Protein AF-A0A8X7PVN1-F1 (afdb_monomer_lite)

pLDDT: mean 70.15, std 20.42, range [32.84, 95.69]

Structure (mmCIF, N/CA/C/O backbone):
data_AF-A0A8X7PVN1-F1
#
_entry.id   AF-A0A8X7PVN1-F1
#
loop_
_atom_site.group_PDB
_atom_site.id
_atom_site.type_symbol
_atom_site.label_atom_id
_atom_site.label_alt_id
_atom_site.label_comp_id
_atom_site.label_asym_id
_atom_site.label_entity_id
_atom_site.label_seq_id
_atom_site.pdbx_PDB_ins_code
_atom_site.Cartn_x
_atom_site.Cartn_y
_atom_site.Cartn_z
_atom_site.occupancy
_atom_site.B_iso_or_equiv
_atom_site.auth_seq_id
_atom_site.auth_comp_id
_atom_site.auth_asym_id
_atom_site.auth_atom_id
_atom_site.pdbx_PDB_model_num
ATOM 1 N N . MET A 1 1 ? 7.590 -39.070 -53.401 1.00 43.97 1 MET A N 1
ATOM 2 C CA . MET A 1 1 ? 8.562 -39.252 -52.304 1.00 43.97 1 MET A CA 1
ATOM 3 C C . MET A 1 1 ? 8.081 -38.383 -51.159 1.00 43.97 1 MET A C 1
ATOM 5 O O . MET A 1 1 ? 8.094 -37.168 -51.293 1.00 43.97 1 MET A O 1
ATOM 9 N N . ALA A 1 2 ? 7.469 -39.012 -50.159 1.00 42.69 2 ALA A N 1
ATOM 10 C CA . ALA A 1 2 ? 6.727 -38.360 -49.086 1.00 42.69 2 ALA A CA 1
ATOM 11 C C . ALA A 1 2 ? 7.666 -37.833 -47.994 1.00 42.69 2 ALA A C 1
ATOM 13 O O . ALA A 1 2 ? 8.593 -38.539 -47.605 1.00 42.69 2 ALA A O 1
ATOM 14 N N . THR A 1 3 ? 7.373 -36.647 -47.465 1.00 47.59 3 THR A N 1
ATOM 15 C CA . THR A 1 3 ? 7.846 -36.213 -46.147 1.00 47.59 3 THR A CA 1
ATOM 16 C C . THR A 1 3 ? 6.710 -35.492 -45.425 1.00 47.59 3 THR A C 1
ATOM 18 O O . THR A 1 3 ? 6.386 -34.339 -45.703 1.00 47.59 3 THR A O 1
ATOM 21 N N . GLU A 1 4 ? 6.070 -36.216 -44.510 1.00 40.91 4 GLU A N 1
ATOM 22 C CA . GLU A 1 4 ? 5.239 -35.646 -43.456 1.00 40.91 4 GLU A CA 1
ATOM 23 C C . GLU A 1 4 ? 6.135 -34.969 -42.414 1.00 40.91 4 GLU A C 1
ATOM 25 O O . GLU A 1 4 ? 7.167 -35.515 -42.023 1.00 40.91 4 GLU A O 1
ATOM 30 N N . VAL A 1 5 ? 5.714 -33.809 -41.910 1.00 40.62 5 VAL A N 1
ATOM 31 C CA . VAL A 1 5 ? 6.155 -33.318 -40.601 1.00 40.62 5 VAL A CA 1
ATOM 32 C C . VAL A 1 5 ? 4.905 -32.993 -39.800 1.00 40.62 5 VAL A C 1
ATOM 34 O O . VAL A 1 5 ? 4.334 -31.907 -39.878 1.00 40.62 5 VAL A O 1
ATOM 37 N N . THR A 1 6 ? 4.457 -33.983 -39.042 1.00 43.41 6 THR A N 1
ATOM 38 C CA . THR A 1 6 ? 3.489 -33.825 -37.963 1.00 43.41 6 THR A CA 1
ATOM 39 C C . THR A 1 6 ? 4.179 -33.189 -36.761 1.00 43.41 6 THR A C 1
ATOM 41 O O . THR A 1 6 ? 5.064 -33.805 -36.169 1.00 43.41 6 THR A O 1
ATOM 44 N N . LEU A 1 7 ? 3.732 -32.006 -36.335 1.00 37.41 7 LEU A N 1
ATOM 45 C CA . LEU A 1 7 ? 3.902 -31.585 -34.945 1.00 37.41 7 LEU A CA 1
ATOM 46 C C . LEU A 1 7 ? 2.522 -31.348 -34.333 1.00 37.41 7 LEU A C 1
ATOM 48 O O . LEU A 1 7 ? 1.902 -30.298 -34.480 1.00 37.41 7 LEU A O 1
ATOM 52 N N . SER A 1 8 ? 2.034 -32.403 -33.687 1.00 41.66 8 SER A N 1
ATOM 53 C CA . SER A 1 8 ? 0.805 -32.424 -32.912 1.00 41.66 8 SER A CA 1
ATOM 54 C C . SER A 1 8 ? 1.107 -31.977 -31.486 1.00 41.66 8 SER A C 1
ATOM 56 O O . SER A 1 8 ? 1.695 -32.735 -30.720 1.00 41.66 8 SER A O 1
ATOM 58 N N . ILE A 1 9 ? 0.687 -30.763 -31.126 1.00 38.31 9 ILE A N 1
ATOM 59 C CA . ILE A 1 9 ? 0.461 -30.359 -29.732 1.00 38.31 9 ILE A CA 1
ATOM 60 C C . ILE A 1 9 ? -0.836 -29.535 -29.700 1.00 38.31 9 ILE A C 1
ATOM 62 O O . ILE A 1 9 ? -0.844 -28.338 -29.973 1.00 38.31 9 ILE A O 1
ATOM 66 N N . GLY A 1 10 ? -1.952 -30.203 -29.400 1.00 39.16 10 GLY A N 1
ATOM 67 C CA . GLY A 1 10 ? -3.127 -29.588 -28.762 1.00 39.16 10 GLY A CA 1
ATOM 68 C C . GLY A 1 10 ? -3.139 -29.906 -27.252 1.00 39.16 10 GLY A C 1
ATOM 69 O O . GLY A 1 10 ? -2.210 -30.587 -26.812 1.00 39.16 10 GLY A O 1
ATOM 70 N N . PRO A 1 11 ? -4.174 -29.523 -26.459 1.00 46.44 11 PRO A N 1
ATOM 71 C CA . PRO A 1 11 ? -5.496 -29.056 -26.908 1.00 46.44 11 PRO A CA 1
ATOM 72 C C . PRO A 1 11 ? -6.184 -27.930 -26.071 1.00 46.44 11 PRO A C 1
ATOM 74 O O . PRO A 1 11 ? -5.780 -27.619 -24.957 1.00 46.44 11 PRO A O 1
ATOM 77 N N . LEU A 1 12 ? -7.341 -27.467 -26.590 1.00 34.25 12 LEU A N 1
ATOM 78 C CA . LEU A 1 12 ? -8.476 -26.793 -25.904 1.00 34.25 12 LEU A CA 1
ATOM 79 C C . LEU A 1 12 ? -8.253 -25.330 -25.429 1.00 34.25 12 LEU A C 1
ATOM 81 O O . LEU A 1 12 ? -7.243 -25.008 -24.835 1.00 34.25 12 LEU A O 1
ATOM 85 N N . ARG A 1 13 ? -9.176 -24.363 -25.534 1.00 32.84 13 ARG A N 1
ATOM 86 C CA . ARG A 1 13 ? -10.564 -24.260 -26.021 1.00 32.84 13 ARG A CA 1
ATOM 87 C C . ARG A 1 13 ? -10.932 -22.769 -25.874 1.00 32.84 13 ARG A C 1
ATOM 89 O O . ARG A 1 13 ? -10.781 -22.255 -24.775 1.00 32.84 13 ARG A O 1
ATOM 96 N N . SER A 1 14 ? -11.411 -22.085 -26.915 1.00 37.38 14 SER A N 1
ATOM 97 C CA . SER A 1 14 ? -12.434 -21.013 -26.839 1.00 37.38 14 SER A CA 1
ATOM 98 C C . SER A 1 14 ? -12.474 -20.211 -28.143 1.00 37.38 14 SER A C 1
ATOM 100 O O . SER A 1 14 ? -11.707 -19.283 -28.369 1.00 37.38 14 SER A O 1
ATOM 102 N N . LEU A 1 15 ? -13.408 -20.646 -28.981 1.00 42.31 15 LEU A N 1
ATOM 103 C CA . LEU A 1 15 ? -14.157 -19.945 -30.019 1.00 42.31 15 LEU A CA 1
ATOM 104 C C . LEU A 1 15 ? -13.935 -18.429 -30.143 1.00 42.31 15 LEU A C 1
ATOM 106 O O . LEU A 1 15 ? -14.345 -17.664 -29.278 1.00 42.31 15 LEU A O 1
ATOM 110 N N . GLN A 1 16 ? -13.480 -18.019 -31.324 1.00 37.44 16 GLN A N 1
ATOM 111 C CA . GLN A 1 16 ? -14.077 -16.910 -32.067 1.00 37.44 16 GLN A CA 1
ATOM 112 C C . GLN A 1 16 ? -13.807 -17.158 -33.553 1.00 37.44 16 GLN A C 1
ATOM 114 O O . GLN A 1 16 ? -12.707 -16.961 -34.061 1.00 37.44 16 GLN A O 1
ATOM 119 N N . THR A 1 17 ? -14.816 -17.673 -34.252 1.00 36.38 17 THR A N 1
ATOM 120 C CA . THR A 1 17 ? -14.809 -17.791 -35.708 1.00 36.38 17 THR A CA 1
ATOM 121 C C . THR A 1 17 ? -15.007 -16.398 -36.293 1.00 36.38 17 THR A C 1
ATOM 123 O O . THR A 1 17 ? -16.128 -15.892 -36.335 1.00 36.38 17 THR A O 1
ATOM 126 N N . TRP A 1 18 ? -13.935 -15.764 -36.751 1.00 35.25 18 TRP A N 1
ATOM 127 C CA . TRP A 1 18 ? -14.052 -14.562 -37.566 1.00 35.25 18 TRP A CA 1
ATOM 128 C C . TRP A 1 18 ? -14.371 -15.006 -38.995 1.00 35.25 18 TRP A C 1
ATOM 130 O O . TRP A 1 18 ? -13.489 -15.421 -39.744 1.00 35.25 18 TRP A O 1
ATOM 140 N N . LYS A 1 19 ? -15.655 -14.973 -39.377 1.00 37.06 19 LYS A N 1
ATOM 141 C CA . LYS A 1 19 ? -16.068 -15.126 -40.780 1.00 37.06 19 LYS A CA 1
ATOM 142 C C . LYS A 1 19 ? -15.677 -13.857 -41.542 1.00 37.06 19 LYS A C 1
ATOM 144 O O . LYS A 1 19 ? -16.497 -12.970 -41.749 1.00 37.06 19 LYS A O 1
ATOM 149 N N . PHE A 1 20 ? -14.423 -13.777 -41.974 1.00 37.78 20 PHE A N 1
ATOM 150 C CA . PHE A 1 20 ? -14.032 -12.837 -43.018 1.00 37.78 20 PHE A CA 1
ATOM 151 C C . PHE A 1 20 ? -14.526 -13.380 -44.357 1.00 37.78 20 PHE A C 1
ATOM 153 O O . PHE A 1 20 ? -14.066 -14.410 -44.848 1.00 37.78 20 PHE A O 1
ATOM 160 N N . LYS A 1 21 ? -15.516 -12.702 -44.936 1.00 40.06 21 LYS A N 1
ATOM 161 C CA . LYS A 1 21 ? -15.981 -12.977 -46.292 1.00 40.06 21 LYS A CA 1
ATOM 162 C C . LYS A 1 21 ? -14.945 -12.392 -47.249 1.00 40.06 21 LYS A C 1
ATOM 164 O O . LYS A 1 21 ? -15.005 -11.210 -47.562 1.00 40.06 21 LYS A O 1
ATOM 169 N N . LEU A 1 22 ? -13.962 -13.199 -47.655 1.00 38.75 22 LEU A N 1
ATOM 170 C CA . LEU A 1 22 ? -13.046 -12.813 -48.726 1.00 38.75 22 LEU A CA 1
ATOM 171 C C . LEU A 1 22 ? -13.856 -12.704 -50.018 1.00 38.75 22 LEU A C 1
ATOM 173 O O . LEU A 1 22 ? -14.321 -13.702 -50.571 1.00 38.75 22 LEU A O 1
ATOM 177 N N . THR A 1 23 ? -14.051 -11.475 -50.477 1.00 57.16 23 THR A N 1
ATOM 178 C CA . THR A 1 23 ? -14.435 -11.203 -51.853 1.00 57.16 23 THR A CA 1
ATOM 179 C C . THR A 1 23 ? -13.300 -11.665 -52.765 1.00 57.16 23 THR A C 1
ATOM 181 O O . THR A 1 23 ? -12.119 -11.425 -52.520 1.00 57.16 23 THR A O 1
ATOM 184 N N . LYS A 1 24 ? -13.687 -12.421 -53.788 1.00 44.47 24 LYS A N 1
ATOM 185 C CA . LYS A 1 24 ? -12.828 -13.048 -54.791 1.00 44.47 24 LYS A CA 1
ATOM 186 C C . LYS A 1 24 ? -12.030 -11.957 -55.532 1.00 44.47 24 LYS A C 1
ATOM 188 O O . LYS A 1 24 ? -12.675 -11.090 -56.119 1.00 44.47 24 LYS A O 1
ATOM 193 N N . PRO A 1 25 ? -10.683 -11.963 -55.542 1.00 45.88 25 PRO A N 1
ATOM 194 C CA . PRO A 1 25 ? -9.939 -11.044 -56.391 1.00 45.88 25 PRO A CA 1
ATOM 195 C C . PRO A 1 25 ? -9.965 -11.591 -57.819 1.00 45.88 25 PRO A C 1
ATOM 197 O O . PRO A 1 25 ? -9.198 -12.480 -58.190 1.00 45.88 25 PRO A O 1
ATOM 200 N N . GLU A 1 26 ? -10.912 -11.103 -58.611 1.00 47.25 26 GLU A N 1
ATOM 201 C CA . GLU A 1 26 ? -10.905 -11.299 -60.052 1.00 47.25 26 GLU A CA 1
ATOM 202 C C . GLU A 1 26 ? -9.922 -10.308 -60.687 1.00 47.25 26 GLU A C 1
ATOM 204 O O . GLU A 1 26 ? -9.995 -9.107 -60.454 1.00 47.25 26 GLU A O 1
ATOM 209 N N . ASN A 1 27 ? -9.023 -10.842 -61.516 1.00 48.41 27 ASN A N 1
ATOM 210 C CA . ASN A 1 27 ? -8.208 -10.119 -62.496 1.00 48.41 27 ASN A CA 1
ATOM 211 C C . ASN A 1 27 ? -7.149 -9.130 -61.966 1.00 48.41 27 ASN A C 1
ATOM 213 O O . ASN A 1 27 ? -7.295 -7.917 -62.048 1.00 48.41 27 ASN A O 1
ATOM 217 N N . LEU A 1 28 ? -5.982 -9.658 -61.593 1.00 46.34 28 LEU A N 1
ATOM 218 C CA . LEU A 1 28 ? -4.717 -8.932 -61.748 1.00 46.34 28 LEU A CA 1
ATOM 219 C C . LEU A 1 28 ? -3.771 -9.806 -62.568 1.00 46.34 28 LEU A C 1
ATOM 221 O O . LEU A 1 28 ? -3.072 -10.676 -62.052 1.00 46.34 28 LEU A O 1
ATOM 225 N N . LYS A 1 29 ? -3.825 -9.629 -63.889 1.00 55.84 29 LYS A N 1
ATOM 226 C CA . LYS A 1 29 ? -2.843 -10.203 -64.806 1.00 55.84 29 LYS A CA 1
ATOM 227 C C . LYS A 1 29 ? -1.529 -9.413 -64.658 1.00 55.84 29 LYS A C 1
ATOM 229 O O . LYS A 1 29 ? -1.561 -8.199 -64.514 1.00 55.84 29 LYS A O 1
ATOM 234 N N . HIS A 1 30 ? -0.412 -10.141 -64.726 1.00 50.09 30 HIS A N 1
ATOM 235 C CA . HIS A 1 30 ? 0.963 -9.685 -64.995 1.00 50.09 30 HIS A CA 1
ATOM 236 C C . HIS A 1 30 ? 1.580 -8.600 -64.086 1.00 50.09 30 HIS A C 1
ATOM 238 O O . HIS A 1 30 ? 1.615 -7.426 -64.432 1.00 50.09 30 HIS A O 1
ATOM 244 N N . LEU A 1 31 ? 2.265 -9.027 -63.020 1.00 46.75 31 LEU A N 1
ATOM 245 C CA . LEU A 1 31 ? 3.483 -8.352 -62.550 1.00 46.75 31 LEU A CA 1
ATOM 246 C C . LEU A 1 31 ? 4.559 -9.420 -62.276 1.00 46.75 31 LEU A C 1
ATOM 248 O O . LEU A 1 31 ? 4.250 -10.414 -61.613 1.00 46.75 31 LEU A O 1
ATOM 252 N N . PRO A 1 32 ? 5.792 -9.283 -62.801 1.00 43.50 32 PRO A N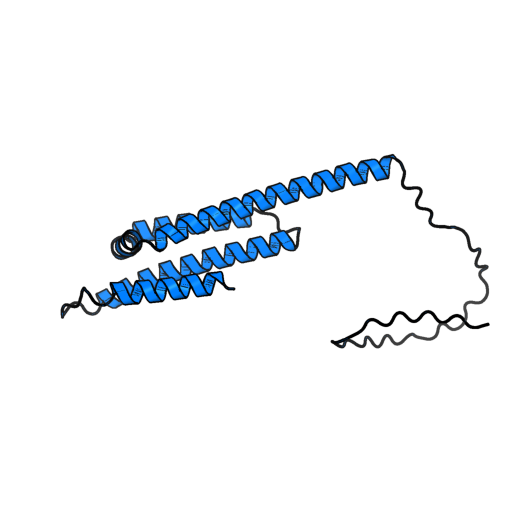 1
ATOM 253 C CA . PRO A 1 32 ? 6.852 -10.253 -62.562 1.00 43.50 32 PRO A CA 1
ATOM 254 C C . PRO A 1 32 ? 7.270 -10.199 -61.090 1.00 43.50 32 PRO A C 1
ATOM 256 O O . PRO A 1 32 ? 7.777 -9.191 -60.601 1.00 43.50 32 PRO A O 1
ATOM 259 N N . VAL A 1 33 ? 7.047 -11.304 -60.380 1.00 45.28 33 VAL A N 1
ATOM 260 C CA . VAL A 1 33 ? 7.597 -11.535 -59.045 1.00 45.28 33 VAL A CA 1
ATOM 261 C C . VAL A 1 33 ? 9.093 -11.777 -59.209 1.00 45.28 33 VAL A C 1
ATOM 263 O O . VAL A 1 33 ? 9.540 -12.906 -59.407 1.00 45.28 33 VAL A O 1
ATOM 266 N N . THR A 1 34 ? 9.881 -10.709 -59.141 1.00 44.31 34 THR A N 1
ATOM 267 C CA . THR A 1 34 ? 11.308 -10.831 -58.856 1.00 44.31 34 THR A CA 1
ATOM 268 C C . THR A 1 34 ? 11.430 -11.149 -57.372 1.00 44.31 34 THR A C 1
ATOM 270 O O . THR A 1 34 ? 11.324 -10.274 -56.516 1.00 44.31 34 THR A O 1
ATOM 273 N N . ALA A 1 35 ? 11.616 -12.428 -57.058 1.00 52.91 35 ALA A N 1
ATOM 274 C CA . ALA A 1 35 ? 12.093 -12.850 -55.754 1.00 52.91 35 ALA A CA 1
ATOM 275 C C . ALA A 1 35 ? 13.486 -12.236 -55.511 1.00 52.91 35 ALA A C 1
ATOM 277 O O . ALA A 1 35 ? 14.468 -12.641 -56.124 1.00 52.91 35 ALA A O 1
ATOM 278 N N . SER A 1 36 ? 13.562 -11.223 -54.650 1.00 42.81 36 SER A N 1
ATOM 279 C CA . SER A 1 36 ? 14.790 -10.653 -54.078 1.00 42.81 36 SER A CA 1
ATOM 280 C C . SER A 1 36 ? 14.339 -9.823 -52.871 1.00 42.81 36 SER A C 1
ATOM 282 O O . SER A 1 36 ? 13.473 -8.974 -53.021 1.00 42.81 36 SER A O 1
ATOM 284 N N . SER A 1 37 ? 14.759 -10.037 -51.634 1.00 43.03 37 SER A N 1
ATOM 285 C CA . SER A 1 37 ? 15.994 -10.594 -51.111 1.00 43.03 37 SER A CA 1
ATOM 286 C C . SER A 1 37 ? 15.719 -11.236 -49.744 1.00 43.03 37 SER A C 1
ATOM 288 O O . SER A 1 37 ? 14.744 -10.922 -49.061 1.00 43.03 37 SER A O 1
ATOM 290 N N . HIS A 1 38 ? 16.604 -12.140 -49.329 1.00 43.00 38 HIS A N 1
ATOM 291 C CA . HIS A 1 38 ? 16.780 -12.502 -47.927 1.00 43.00 38 HIS A CA 1
ATOM 292 C C . HIS A 1 38 ? 16.748 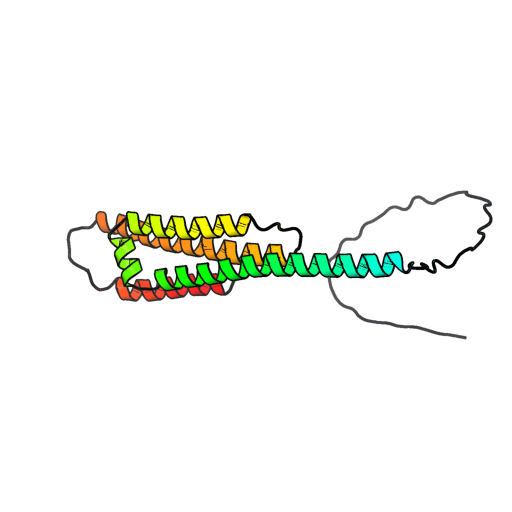-11.238 -47.049 1.00 43.00 38 HIS A C 1
ATOM 294 O O . HIS A 1 38 ? 17.650 -10.405 -47.152 1.00 43.00 38 HIS A O 1
ATOM 300 N N . PHE A 1 39 ? 15.784 -11.135 -46.130 1.00 44.22 39 PHE A N 1
ATOM 301 C CA . PHE A 1 39 ? 15.906 -10.278 -44.948 1.00 44.22 39 PHE A CA 1
ATOM 302 C C . PHE A 1 39 ? 16.980 -10.873 -44.020 1.00 44.22 39 PHE A C 1
ATOM 304 O O . PHE A 1 39 ? 16.702 -11.317 -42.911 1.00 44.22 39 PHE A O 1
ATOM 311 N N . HIS A 1 40 ? 18.234 -10.904 -44.471 1.00 49.00 40 HIS A N 1
ATOM 312 C CA . HIS A 1 40 ? 19.353 -10.896 -43.547 1.00 49.00 40 HIS A CA 1
ATOM 313 C C . HIS A 1 40 ? 19.360 -9.492 -42.960 1.00 49.00 40 HIS A C 1
ATOM 315 O O . HIS A 1 40 ? 19.899 -8.562 -43.557 1.00 49.00 40 HIS A O 1
ATOM 321 N N . SER A 1 41 ? 18.693 -9.314 -41.818 1.00 62.34 41 SER A N 1
ATOM 322 C CA . SER A 1 41 ? 18.906 -8.139 -40.988 1.00 62.34 41 SER A CA 1
ATOM 323 C C . SER A 1 41 ? 20.392 -8.126 -40.643 1.00 62.34 41 SER A C 1
ATOM 325 O O . SER A 1 41 ? 20.830 -8.843 -39.742 1.00 62.34 41 SER A O 1
ATOM 327 N N . ASN A 1 42 ? 21.183 -7.373 -41.404 1.00 63.53 42 ASN A N 1
ATOM 328 C CA . ASN A 1 42 ? 22.535 -7.006 -41.032 1.00 63.53 42 ASN A CA 1
ATOM 329 C C . ASN A 1 42 ? 22.377 -6.061 -39.838 1.00 63.53 42 ASN A C 1
ATOM 331 O O . ASN A 1 42 ? 22.338 -4.845 -40.001 1.00 63.53 42 ASN A O 1
ATOM 335 N N . ILE A 1 43 ? 22.105 -6.643 -38.663 1.00 65.44 43 ILE A N 1
ATOM 336 C CA . ILE A 1 43 ? 21.993 -5.928 -37.397 1.00 65.44 43 ILE A CA 1
ATOM 337 C C . ILE A 1 43 ? 23.355 -5.284 -37.227 1.00 65.44 43 ILE A C 1
ATOM 339 O O . ILE A 1 43 ? 24.352 -5.973 -36.995 1.00 65.44 43 ILE A O 1
ATOM 343 N N . SER A 1 44 ? 23.409 -3.970 -37.420 1.00 82.44 44 SER A N 1
ATOM 344 C CA . SER A 1 44 ? 24.674 -3.266 -37.368 1.00 82.44 44 SER A CA 1
ATOM 345 C C . SER A 1 44 ? 25.270 -3.421 -35.965 1.00 82.44 44 SER A C 1
ATOM 347 O O . SER A 1 44 ? 24.566 -3.641 -34.971 1.00 82.44 44 SER A O 1
ATOM 349 N N . SER A 1 45 ? 26.592 -3.293 -35.850 1.00 85.56 45 SER A N 1
ATOM 350 C CA . SER A 1 45 ? 27.250 -3.256 -34.535 1.00 85.56 45 SER A CA 1
ATOM 351 C C . SER A 1 45 ? 26.615 -2.188 -33.622 1.00 85.56 45 SER A C 1
ATOM 353 O O . SER A 1 45 ? 26.448 -2.407 -32.420 1.00 85.56 45 SER A O 1
ATOM 355 N N . ALA A 1 46 ? 26.150 -1.078 -34.212 1.00 88.19 46 ALA A N 1
ATOM 356 C CA . ALA A 1 46 ? 25.406 -0.029 -33.524 1.00 88.19 46 ALA A CA 1
ATOM 357 C C . ALA A 1 46 ? 24.029 -0.498 -33.021 1.00 88.19 46 ALA A C 1
ATOM 359 O O . ALA A 1 46 ? 23.697 -0.223 -31.871 1.00 88.19 46 ALA A O 1
ATOM 360 N N . ASP A 1 47 ? 23.263 -1.259 -33.809 1.00 91.94 47 ASP A N 1
ATOM 361 C CA . ASP A 1 47 ? 21.968 -1.815 -33.381 1.00 91.94 47 ASP A CA 1
ATOM 362 C C . ASP A 1 47 ? 22.137 -2.814 -32.233 1.00 91.94 47 ASP A C 1
ATOM 364 O O . ASP A 1 47 ? 21.379 -2.804 -31.260 1.00 91.94 47 ASP A O 1
ATOM 368 N N . THR A 1 48 ? 23.184 -3.641 -32.298 1.00 90.38 48 THR A N 1
ATOM 369 C CA . THR A 1 48 ? 23.515 -4.596 -31.232 1.00 90.38 48 THR A CA 1
ATOM 370 C C . THR A 1 48 ? 23.916 -3.867 -29.947 1.00 90.38 48 THR A C 1
ATOM 372 O O . THR A 1 48 ? 23.452 -4.210 -28.855 1.00 90.38 48 THR A O 1
ATOM 375 N N . ALA A 1 49 ? 24.751 -2.829 -30.050 1.00 92.50 49 ALA A N 1
ATOM 376 C CA . ALA A 1 49 ? 25.130 -1.994 -28.914 1.00 92.50 49 ALA A CA 1
ATOM 377 C C . ALA A 1 49 ? 23.920 -1.247 -28.327 1.00 92.50 49 ALA A C 1
ATOM 379 O O . ALA A 1 49 ? 23.720 -1.257 -27.109 1.00 92.50 49 ALA A O 1
ATOM 380 N N . ALA A 1 50 ? 23.068 -0.671 -29.178 1.00 95.06 50 ALA A N 1
ATOM 381 C CA . ALA A 1 50 ? 21.840 0.002 -28.774 1.00 95.06 50 ALA A CA 1
ATOM 382 C C . ALA A 1 50 ? 20.895 -0.956 -28.037 1.00 95.06 50 ALA A C 1
ATOM 384 O O . ALA A 1 50 ? 20.426 -0.627 -26.947 1.00 95.06 50 ALA A O 1
ATOM 385 N N . ALA A 1 51 ? 20.686 -2.172 -28.551 1.00 93.94 51 ALA A N 1
ATOM 386 C CA . ALA A 1 51 ? 19.866 -3.189 -27.897 1.00 93.94 51 ALA A CA 1
ATOM 387 C C . ALA A 1 51 ? 20.408 -3.569 -26.505 1.00 93.94 51 ALA A C 1
ATOM 389 O O . ALA A 1 51 ? 19.634 -3.727 -25.554 1.00 93.94 51 ALA A O 1
ATOM 390 N N . ARG A 1 52 ? 21.735 -3.658 -26.335 1.00 95.38 52 ARG A N 1
ATOM 391 C CA . ARG A 1 52 ? 22.371 -3.915 -25.027 1.00 95.38 52 ARG A CA 1
ATOM 392 C C . ARG A 1 52 ? 22.161 -2.763 -24.044 1.00 95.38 52 ARG A C 1
ATOM 394 O O . ARG A 1 52 ? 21.789 -3.001 -22.896 1.00 95.38 52 ARG A O 1
ATOM 401 N N . ILE A 1 53 ? 22.340 -1.521 -24.489 1.00 95.69 53 ILE A N 1
ATOM 402 C CA . ILE A 1 53 ? 22.119 -0.332 -23.650 1.00 95.69 53 ILE A CA 1
ATOM 403 C C . ILE A 1 53 ? 20.641 -0.236 -23.246 1.00 95.69 53 ILE A C 1
ATOM 405 O O . ILE A 1 53 ? 20.318 -0.073 -22.068 1.00 95.69 53 ILE A O 1
ATOM 409 N N . GLN A 1 54 ? 19.730 -0.400 -24.204 1.00 95.00 54 GLN A N 1
ATOM 410 C CA . GLN A 1 54 ? 18.288 -0.318 -23.980 1.00 95.00 54 GLN A CA 1
ATOM 411 C C . GLN A 1 54 ? 17.778 -1.426 -23.055 1.00 95.00 54 GLN A C 1
ATOM 413 O O . GLN A 1 54 ? 16.988 -1.149 -22.152 1.00 95.00 54 GLN A O 1
ATOM 418 N N . SER A 1 55 ? 18.214 -2.674 -23.243 1.00 92.94 55 SER A N 1
ATOM 419 C CA . SER A 1 55 ? 17.827 -3.791 -22.369 1.00 92.94 55 SER A CA 1
ATOM 420 C C . SER A 1 55 ? 18.361 -3.618 -20.944 1.00 92.94 55 SER A C 1
ATOM 422 O O . SER A 1 55 ? 17.623 -3.855 -19.981 1.00 92.94 55 SER A O 1
ATOM 424 N N . GLY A 1 56 ? 19.593 -3.121 -20.794 1.00 94.88 56 GLY A N 1
ATOM 425 C CA . GLY A 1 56 ? 20.166 -2.743 -19.503 1.00 94.88 56 GLY A CA 1
ATOM 426 C C . GLY A 1 56 ? 19.350 -1.654 -18.802 1.00 94.88 56 GLY A C 1
ATOM 427 O O . GLY A 1 56 ? 18.950 -1.828 -17.649 1.00 94.88 56 GLY A O 1
ATOM 428 N N . TYR A 1 57 ? 19.016 -0.574 -19.515 1.00 93.81 57 TYR A N 1
ATOM 429 C CA . TYR A 1 57 ? 18.192 0.519 -18.989 1.00 93.81 57 TYR A CA 1
ATOM 430 C C . TYR A 1 57 ? 16.784 0.053 -18.588 1.00 93.81 57 TYR A C 1
ATOM 432 O O . TYR A 1 57 ? 16.331 0.346 -17.479 1.00 93.81 57 TYR A O 1
ATOM 440 N N . ARG A 1 58 ? 16.104 -0.726 -19.444 1.00 89.38 58 ARG A N 1
ATOM 441 C CA . ARG A 1 58 ? 14.780 -1.304 -19.142 1.00 89.38 58 ARG A CA 1
ATOM 442 C C . ARG A 1 58 ? 14.830 -2.141 -17.864 1.00 89.38 58 ARG A C 1
ATOM 444 O O . ARG A 1 58 ? 14.003 -1.951 -16.975 1.00 89.38 58 ARG A O 1
ATOM 451 N N . SER A 1 59 ? 15.839 -3.002 -17.737 1.00 89.44 59 SER A N 1
ATOM 452 C CA . SER A 1 59 ? 16.033 -3.855 -16.558 1.00 89.44 59 SER A CA 1
ATOM 453 C C . SER A 1 59 ? 16.309 -3.042 -15.293 1.00 89.44 59 SER A C 1
ATOM 455 O O . SER A 1 59 ? 15.731 -3.314 -14.241 1.00 89.44 59 SER A O 1
ATOM 457 N N . HIS A 1 60 ? 17.168 -2.024 -15.382 1.00 91.50 60 HIS A N 1
ATOM 458 C CA . HIS A 1 60 ? 17.463 -1.127 -14.267 1.00 91.50 60 HIS A CA 1
ATOM 459 C C . HIS A 1 60 ? 16.203 -0.392 -13.787 1.00 91.50 60 HIS A C 1
ATOM 461 O O . HIS A 1 60 ? 15.906 -0.400 -12.590 1.00 91.50 60 HIS A O 1
ATOM 467 N N . LYS A 1 61 ? 15.416 0.158 -14.721 1.00 89.94 61 LYS A N 1
ATOM 468 C CA . LYS A 1 61 ? 14.146 0.832 -14.429 1.00 89.94 61 LYS A CA 1
ATOM 469 C C . LYS A 1 61 ? 13.161 -0.105 -13.724 1.00 89.94 61 LYS A C 1
ATOM 471 O O . LYS A 1 61 ? 12.629 0.255 -12.679 1.00 89.94 61 LYS A O 1
ATOM 476 N N . ILE A 1 62 ? 12.972 -1.324 -14.238 1.00 88.31 62 ILE A N 1
ATOM 477 C CA . ILE A 1 62 ? 12.090 -2.335 -13.630 1.00 88.31 62 ILE A CA 1
ATOM 478 C C . ILE A 1 62 ? 12.542 -2.674 -12.203 1.00 88.31 62 ILE A C 1
ATOM 480 O O . ILE A 1 62 ? 11.726 -2.666 -11.283 1.00 88.31 62 ILE A O 1
ATOM 484 N N . ARG A 1 63 ? 13.843 -2.909 -11.983 1.00 90.62 63 ARG A N 1
ATOM 485 C CA . ARG A 1 63 ? 14.391 -3.190 -10.643 1.00 90.62 63 ARG A CA 1
ATOM 486 C C . ARG A 1 63 ? 14.131 -2.045 -9.663 1.00 90.62 63 ARG A C 1
ATOM 488 O O . ARG A 1 63 ? 13.809 -2.313 -8.509 1.00 90.62 63 ARG A O 1
ATOM 495 N N . GLY A 1 64 ? 14.253 -0.793 -10.107 1.00 89.94 64 GLY A N 1
ATOM 496 C CA . GLY A 1 64 ? 13.916 0.381 -9.297 1.00 89.94 64 GLY A CA 1
ATOM 497 C C . GLY A 1 64 ? 12.453 0.373 -8.848 1.00 89.94 64 GLY A C 1
ATOM 498 O O . GLY A 1 64 ? 12.173 0.481 -7.658 1.00 89.94 64 GLY A O 1
ATOM 499 N N . LEU A 1 65 ? 11.527 0.140 -9.781 1.00 88.56 65 LEU A N 1
ATOM 500 C CA . LEU A 1 65 ? 10.087 0.090 -9.493 1.00 88.56 65 LEU A CA 1
ATOM 501 C C . LEU A 1 65 ? 9.736 -1.052 -8.526 1.00 88.56 65 LEU A C 1
ATOM 503 O O . LEU A 1 65 ? 8.997 -0.852 -7.563 1.00 88.56 65 LEU A O 1
ATOM 507 N N . TYR A 1 66 ? 10.321 -2.235 -8.728 1.00 89.38 66 TYR A N 1
ATOM 508 C CA . TYR A 1 66 ? 10.135 -3.372 -7.826 1.00 89.38 66 TYR A CA 1
ATOM 509 C C . TYR A 1 66 ? 10.671 -3.115 -6.418 1.00 89.38 66 TYR A C 1
ATOM 511 O O . TYR A 1 66 ? 10.044 -3.539 -5.448 1.00 89.38 66 TYR A O 1
ATOM 519 N N . LYS A 1 67 ? 11.801 -2.411 -6.278 1.00 90.88 67 LYS A N 1
ATOM 520 C CA . LYS A 1 67 ? 12.322 -2.015 -4.961 1.00 90.88 67 LYS A CA 1
ATOM 521 C C . LYS A 1 67 ? 11.334 -1.114 -4.224 1.00 90.88 67 LYS A C 1
ATOM 523 O O . LYS A 1 67 ? 11.071 -1.366 -3.051 1.00 90.88 67 LYS A O 1
ATOM 528 N N . THR A 1 68 ? 10.744 -0.133 -4.908 1.00 90.38 68 THR A N 1
ATOM 529 C CA . THR A 1 68 ? 9.717 0.740 -4.319 1.00 90.38 68 THR A CA 1
ATOM 530 C C . THR A 1 68 ? 8.495 -0.059 -3.874 1.00 90.38 68 THR A C 1
ATOM 532 O O . THR A 1 68 ? 8.083 0.054 -2.722 1.00 90.38 68 THR A O 1
ATOM 535 N N . ILE A 1 69 ? 7.959 -0.929 -4.737 1.00 90.44 69 ILE A N 1
ATOM 536 C CA . ILE A 1 69 ? 6.806 -1.779 -4.393 1.00 90.44 69 ILE A CA 1
ATOM 537 C C . ILE A 1 69 ? 7.132 -2.696 -3.208 1.00 90.44 69 ILE A C 1
ATOM 539 O O . ILE A 1 69 ? 6.326 -2.824 -2.290 1.00 90.44 69 ILE A O 1
ATOM 543 N N . SER A 1 70 ? 8.315 -3.314 -3.200 1.00 89.81 70 SER A N 1
ATOM 544 C CA . SER A 1 70 ? 8.757 -4.186 -2.108 1.00 89.81 70 SER A CA 1
ATOM 545 C C . SER A 1 70 ? 8.893 -3.421 -0.790 1.00 89.81 70 SER A C 1
ATOM 547 O O . SER A 1 70 ? 8.440 -3.901 0.246 1.00 89.81 70 SER A O 1
ATOM 549 N N . SER A 1 71 ? 9.440 -2.202 -0.825 1.00 92.50 71 SER A N 1
ATOM 550 C CA . SER A 1 71 ? 9.529 -1.326 0.346 1.00 92.50 71 SER A CA 1
ATOM 551 C C . SER A 1 71 ? 8.145 -0.983 0.900 1.00 92.50 71 SER A C 1
ATOM 553 O O . SER A 1 71 ? 7.921 -1.171 2.093 1.00 92.50 71 SER A O 1
ATOM 555 N N . VAL A 1 72 ? 7.207 -0.560 0.046 1.00 91.19 72 VAL A N 1
ATOM 556 C CA . VAL A 1 72 ? 5.821 -0.263 0.449 1.00 91.19 72 VAL A CA 1
ATOM 557 C C . VAL A 1 72 ? 5.147 -1.510 1.022 1.00 91.19 72 VAL A C 1
ATOM 559 O O . VAL A 1 72 ? 4.485 -1.443 2.051 1.00 91.19 72 VAL A O 1
ATOM 562 N N . HIS A 1 73 ? 5.345 -2.672 0.399 1.00 89.81 73 HIS A N 1
ATOM 563 C CA . HIS A 1 73 ? 4.793 -3.935 0.881 1.00 89.81 73 HIS A CA 1
ATOM 564 C C . HIS A 1 73 ? 5.345 -4.329 2.260 1.00 89.81 73 HIS A C 1
ATOM 566 O O . HIS A 1 73 ? 4.598 -4.782 3.125 1.00 89.81 73 HIS A O 1
ATOM 572 N N . GLN A 1 74 ? 6.644 -4.136 2.505 1.00 92.19 74 GLN A N 1
ATOM 573 C CA . GLN A 1 74 ? 7.234 -4.366 3.825 1.00 92.19 74 GLN A CA 1
ATOM 574 C C . GLN A 1 74 ? 6.674 -3.403 4.874 1.00 92.19 74 GLN A C 1
ATOM 576 O O . GLN A 1 74 ? 6.395 -3.816 5.997 1.00 92.19 74 GLN A O 1
ATOM 581 N N . GLU A 1 75 ? 6.488 -2.137 4.517 1.00 91.06 75 GLU A N 1
ATOM 582 C CA . GLU A 1 75 ? 5.917 -1.128 5.408 1.00 91.06 75 GLU A CA 1
ATOM 583 C C . GLU A 1 75 ? 4.444 -1.422 5.724 1.00 91.06 75 GLU A C 1
ATOM 585 O O . GLU A 1 75 ? 4.046 -1.391 6.887 1.00 91.06 75 GLU A O 1
ATOM 590 N N . ALA A 1 76 ? 3.673 -1.869 4.730 1.00 89.75 76 ALA A N 1
ATOM 591 C CA . ALA A 1 76 ? 2.321 -2.388 4.917 1.00 89.75 76 ALA A CA 1
ATOM 592 C C . ALA A 1 76 ? 2.295 -3.598 5.872 1.00 89.75 76 ALA A C 1
ATOM 594 O O . ALA A 1 76 ? 1.445 -3.665 6.756 1.00 89.75 76 ALA A O 1
ATOM 595 N N . ASN A 1 77 ? 3.258 -4.523 5.772 1.00 89.69 77 ASN A N 1
ATOM 596 C CA . ASN A 1 77 ? 3.366 -5.654 6.706 1.00 89.69 77 ASN A CA 1
ATOM 597 C C . ASN A 1 77 ? 3.686 -5.210 8.141 1.00 89.69 77 ASN A C 1
ATOM 599 O O . ASN A 1 77 ? 3.196 -5.813 9.102 1.00 89.69 77 ASN A O 1
ATOM 603 N N . ARG A 1 78 ? 4.494 -4.157 8.307 1.00 89.44 78 ARG A N 1
ATOM 604 C CA . ARG A 1 78 ? 4.765 -3.563 9.624 1.00 89.44 78 ARG A CA 1
ATOM 605 C C . ARG A 1 78 ? 3.500 -2.932 10.196 1.00 89.44 78 ARG A C 1
ATOM 607 O O . ARG A 1 78 ? 3.134 -3.276 11.315 1.00 89.44 78 ARG A O 1
ATOM 614 N N . ALA A 1 79 ? 2.799 -2.109 9.413 1.00 85.75 79 ALA A N 1
ATOM 615 C CA . ALA A 1 79 ? 1.530 -1.500 9.812 1.00 85.75 79 ALA A CA 1
ATOM 616 C C . ALA A 1 79 ? 0.506 -2.566 10.225 1.00 85.75 79 ALA A C 1
ATOM 618 O O . ALA A 1 79 ? -0.096 -2.479 11.291 1.00 85.75 79 ALA A O 1
ATOM 619 N N . GLN A 1 80 ? 0.389 -3.640 9.447 1.00 85.25 80 GLN A N 1
ATOM 620 C CA . GLN A 1 80 ? -0.466 -4.772 9.780 1.00 85.25 80 GLN A CA 1
ATOM 621 C C . GLN A 1 80 ? -0.078 -5.444 11.100 1.00 85.25 80 GLN A C 1
ATOM 623 O O . GLN A 1 80 ? -0.945 -5.782 11.901 1.00 85.25 80 GLN A O 1
ATOM 628 N N . SER A 1 81 ? 1.218 -5.669 11.321 1.00 85.56 81 SER A N 1
ATOM 629 C CA . SER A 1 81 ? 1.708 -6.285 12.556 1.00 85.56 81 SER A CA 1
ATOM 630 C C . SER A 1 81 ? 1.379 -5.416 13.767 1.00 85.56 81 SER A C 1
ATOM 632 O O . SER A 1 81 ? 1.049 -5.952 14.819 1.00 85.56 81 SER A O 1
ATOM 634 N N . THR A 1 82 ? 1.411 -4.091 13.609 1.00 83.62 82 THR A N 1
ATOM 635 C CA . THR A 1 82 ? 0.961 -3.131 14.622 1.00 83.62 82 THR A CA 1
ATOM 636 C C . THR A 1 82 ? -0.549 -3.228 14.846 1.00 83.62 82 THR A C 1
ATOM 638 O O . THR A 1 82 ? -0.968 -3.414 15.979 1.00 83.62 82 THR A O 1
ATOM 641 N N . ILE A 1 83 ? -1.370 -3.238 13.787 1.00 81.69 83 ILE A N 1
ATOM 642 C CA . ILE A 1 83 ? -2.841 -3.379 13.886 1.00 81.69 83 ILE A CA 1
ATOM 643 C C . ILE A 1 83 ? -3.250 -4.694 14.571 1.00 81.69 83 ILE A C 1
ATOM 645 O O . ILE A 1 83 ? -4.264 -4.754 15.258 1.00 81.69 83 ILE A O 1
ATOM 649 N N . GLN A 1 84 ? -2.471 -5.765 14.412 1.00 77.69 84 GLN A N 1
ATOM 650 C CA . GLN A 1 84 ? -2.743 -7.046 15.072 1.00 77.69 84 GLN A CA 1
ATOM 651 C C . GLN A 1 84 ? -2.455 -7.045 16.580 1.00 77.69 84 GLN A C 1
ATOM 653 O O . GLN A 1 84 ? -2.909 -7.958 17.279 1.00 77.69 84 GLN A O 1
ATOM 658 N N . ARG A 1 85 ? -1.692 -6.073 17.098 1.00 80.94 85 ARG A N 1
ATOM 659 C CA . ARG A 1 85 ? -1.409 -5.976 18.533 1.00 80.94 85 ARG A CA 1
ATOM 660 C C . ARG A 1 85 ? -2.650 -5.486 19.259 1.00 80.94 85 ARG A C 1
ATOM 662 O O . ARG A 1 85 ? -3.257 -4.488 18.883 1.00 80.94 85 ARG A O 1
ATOM 669 N N . GLN A 1 86 ? -3.005 -6.190 20.332 1.00 70.38 86 GLN A N 1
ATOM 670 C CA . GLN A 1 86 ? -4.212 -5.882 21.096 1.00 70.38 86 GLN A CA 1
ATOM 671 C C . GLN A 1 86 ? -4.168 -4.469 21.688 1.00 70.38 86 GLN A C 1
ATOM 673 O O . GLN A 1 86 ? -5.185 -3.794 21.683 1.00 70.38 86 GLN A O 1
ATOM 678 N N . GLU A 1 87 ? -2.990 -4.008 22.110 1.00 75.69 87 GLU A N 1
ATOM 679 C CA . GLU A 1 87 ? -2.771 -2.645 22.613 1.00 75.69 87 GLU A CA 1
ATOM 680 C C . GLU A 1 87 ? -3.168 -1.582 21.584 1.00 75.69 87 GLU A C 1
ATOM 682 O O . GLU A 1 87 ? -3.840 -0.615 21.919 1.00 75.69 87 GLU A O 1
ATOM 687 N N . THR A 1 88 ? -2.819 -1.785 20.312 1.00 77.19 88 THR A N 1
ATOM 688 C CA . THR A 1 88 ? -3.172 -0.860 19.230 1.00 77.19 88 THR A CA 1
ATOM 689 C C . THR A 1 88 ? -4.669 -0.894 18.937 1.00 77.19 88 THR A C 1
ATOM 691 O O . THR A 1 88 ? -5.275 0.152 18.739 1.00 77.19 88 THR A O 1
ATOM 694 N N . VAL A 1 89 ? -5.292 -2.076 18.945 1.00 78.19 89 VAL A N 1
ATOM 695 C CA . VAL A 1 89 ? -6.750 -2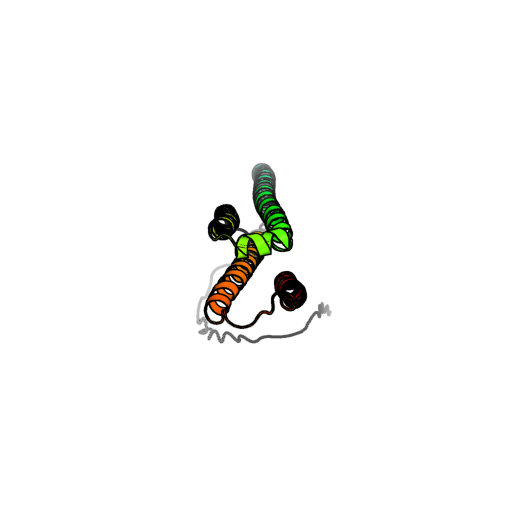.200 18.770 1.00 78.19 89 VAL A CA 1
ATOM 696 C C . VAL A 1 89 ? -7.497 -1.507 19.905 1.00 78.19 89 VAL A C 1
ATOM 698 O O . VAL A 1 89 ? -8.481 -0.817 19.653 1.00 78.19 89 VAL A O 1
ATOM 701 N N . ASP A 1 90 ? -7.030 -1.677 21.139 1.00 76.81 90 ASP A N 1
ATOM 702 C CA . ASP A 1 90 ? -7.623 -1.043 22.311 1.00 76.81 90 ASP A CA 1
ATOM 703 C C . ASP A 1 90 ? -7.418 0.487 22.261 1.00 76.81 90 ASP A C 1
ATOM 705 O O . ASP A 1 90 ? -8.360 1.219 22.547 1.00 76.81 90 ASP A O 1
ATOM 709 N N . ALA A 1 91 ? -6.263 0.972 21.780 1.00 80.06 91 ALA A N 1
ATOM 710 C CA . ALA A 1 91 ? -5.995 2.399 21.561 1.00 80.06 91 ALA A CA 1
ATOM 711 C C . ALA A 1 91 ? -6.882 3.017 20.466 1.00 80.06 91 ALA A C 1
ATOM 713 O O . ALA A 1 91 ? -7.463 4.076 20.674 1.00 80.06 91 ALA A O 1
ATOM 714 N N . ILE A 1 92 ? -7.069 2.335 19.332 1.00 82.19 92 ILE A N 1
ATOM 715 C CA . ILE A 1 92 ? -8.025 2.744 18.283 1.00 82.19 92 ILE A CA 1
ATOM 716 C C . ILE A 1 92 ? -9.456 2.747 18.851 1.00 82.19 92 ILE A C 1
ATOM 718 O O . ILE A 1 92 ? -10.284 3.604 18.536 1.00 82.19 92 ILE A O 1
ATOM 722 N N . ARG A 1 93 ? -9.753 1.814 19.762 1.00 79.31 93 ARG A N 1
ATOM 723 C CA . ARG A 1 93 ? -11.014 1.762 20.508 1.00 79.31 93 ARG A CA 1
ATOM 724 C C . ARG A 1 93 ? -11.154 2.764 21.639 1.00 79.31 93 ARG A C 1
ATOM 726 O O . ARG A 1 93 ? -12.253 2.901 22.149 1.00 79.31 93 ARG A O 1
ATOM 733 N N . SER A 1 94 ? -10.141 3.533 21.988 1.00 79.69 94 SER A N 1
ATOM 734 C CA . SER A 1 94 ? -10.283 4.600 22.982 1.00 79.69 94 SER A CA 1
ATOM 735 C C . SER A 1 94 ? -10.129 5.981 22.361 1.00 79.69 94 SER A C 1
ATOM 737 O O . SER A 1 94 ? -10.883 6.879 22.707 1.00 79.69 94 SER A O 1
ATOM 739 N N . ASP A 1 95 ? -9.226 6.134 21.394 1.00 83.06 95 ASP A N 1
ATOM 740 C CA . ASP A 1 95 ? -8.830 7.418 20.826 1.00 83.06 95 AS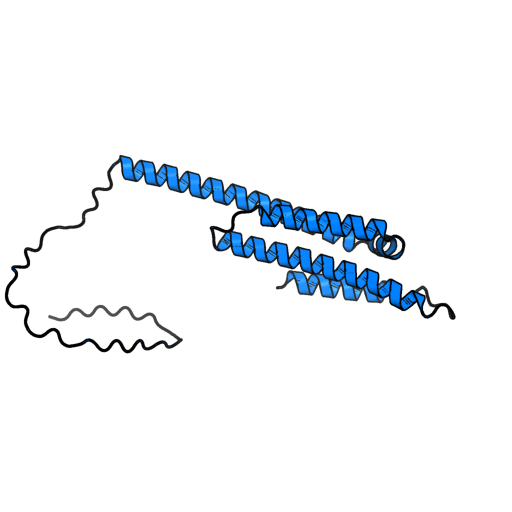P A CA 1
ATOM 741 C C . ASP A 1 95 ? -9.003 7.437 19.301 1.00 83.06 95 ASP A C 1
ATOM 743 O O . ASP A 1 95 ? -8.400 6.658 18.558 1.00 83.06 95 ASP A O 1
ATOM 747 N N . GLU A 1 96 ? -9.823 8.374 18.833 1.00 82.88 96 GLU A N 1
ATOM 748 C CA . GLU A 1 96 ? -10.050 8.629 17.411 1.00 82.88 96 GLU A CA 1
ATOM 749 C C . GLU A 1 96 ? -8.779 9.132 16.706 1.00 82.88 96 GLU A C 1
ATOM 751 O O . GLU A 1 96 ? -8.541 8.847 15.531 1.00 82.88 96 GLU A O 1
ATOM 756 N N . LYS A 1 97 ? -7.890 9.819 17.427 1.00 87.50 97 LYS A N 1
ATOM 757 C CA . LYS A 1 97 ? -6.632 10.326 16.874 1.00 87.50 97 LYS A CA 1
ATOM 758 C C . LYS A 1 97 ? -5.684 9.201 16.465 1.00 87.50 97 LYS A C 1
ATOM 760 O O . LYS A 1 97 ? -5.018 9.307 15.435 1.00 87.50 97 LYS A O 1
ATOM 765 N N . GLU A 1 98 ? -5.626 8.119 17.238 1.00 86.56 98 GLU A N 1
ATOM 766 C CA . GLU A 1 98 ? -4.813 6.946 16.899 1.00 86.56 98 GLU A CA 1
ATOM 767 C C . GLU A 1 98 ? -5.378 6.211 15.678 1.00 86.56 98 GLU A C 1
ATOM 769 O O . GLU A 1 98 ? -4.617 5.765 14.816 1.00 86.56 98 GLU A O 1
ATOM 774 N N . ARG A 1 99 ? -6.709 6.181 15.522 1.00 85.25 99 ARG A N 1
ATOM 775 C CA . ARG A 1 99 ? -7.351 5.698 14.290 1.00 85.25 99 ARG A CA 1
ATOM 776 C C . ARG A 1 99 ? -6.917 6.520 13.076 1.00 85.25 99 ARG A C 1
ATOM 778 O O . ARG A 1 99 ? -6.472 5.948 12.077 1.00 85.25 99 ARG A O 1
ATOM 785 N N . LEU A 1 100 ? -6.996 7.849 13.173 1.00 88.25 100 LEU A N 1
ATOM 786 C CA . LEU A 1 100 ? -6.615 8.761 12.090 1.00 88.25 100 LEU A CA 1
ATOM 787 C C . LEU A 1 100 ? -5.135 8.634 11.716 1.00 88.25 100 LEU A C 1
ATOM 789 O O . LEU A 1 100 ? -4.820 8.558 10.531 1.00 88.25 100 LEU A O 1
ATOM 793 N N . ARG A 1 101 ? -4.231 8.515 12.696 1.00 90.31 101 ARG A N 1
ATOM 794 C CA . ARG A 1 101 ? -2.791 8.293 12.459 1.00 90.31 101 ARG A CA 1
ATOM 795 C C . ARG A 1 101 ? -2.516 7.027 11.652 1.00 90.31 101 ARG A C 1
ATOM 797 O O . ARG A 1 101 ? -1.696 7.026 10.729 1.00 90.31 101 ARG A O 1
ATOM 804 N N . MET A 1 102 ? -3.207 5.938 11.983 1.00 88.12 102 MET A N 1
ATOM 805 C CA . MET A 1 102 ? -3.072 4.681 11.250 1.00 88.12 102 MET A CA 1
ATOM 806 C C . MET A 1 102 ? -3.649 4.794 9.838 1.00 88.12 102 MET A C 1
ATOM 808 O O . MET A 1 102 ? -3.035 4.299 8.893 1.00 88.12 102 MET A O 1
ATOM 812 N N . ASN A 1 103 ? -4.779 5.486 9.669 1.00 90.31 103 ASN A N 1
ATOM 813 C CA . ASN A 1 103 ? -5.365 5.729 8.353 1.00 90.31 103 ASN A CA 1
ATOM 814 C C . ASN A 1 103 ? -4.437 6.579 7.469 1.00 90.31 103 ASN A C 1
ATOM 816 O O . ASN A 1 103 ? -4.136 6.181 6.346 1.00 90.31 103 ASN A O 1
ATOM 820 N N . GLU A 1 104 ? -3.888 7.671 8.002 1.00 92.25 104 GLU A N 1
ATOM 821 C CA . GLU A 1 104 ? -2.914 8.519 7.307 1.00 92.25 104 GLU A CA 1
ATOM 822 C C . GLU A 1 104 ? -1.676 7.720 6.883 1.00 92.25 104 GLU A C 1
ATOM 824 O O . GLU A 1 104 ? -1.230 7.818 5.739 1.00 92.25 104 GLU A O 1
ATOM 829 N N . THR A 1 105 ? -1.172 6.846 7.760 1.00 92.06 105 THR A N 1
ATOM 830 C CA . THR A 1 105 ? -0.059 5.947 7.429 1.00 92.06 105 THR A CA 1
ATOM 831 C C . THR A 1 105 ? -0.416 5.052 6.240 1.00 92.06 105 THR A C 1
ATOM 833 O O . THR A 1 105 ? 0.340 4.986 5.270 1.00 92.06 105 THR A O 1
ATOM 836 N N . LEU A 1 106 ? -1.581 4.397 6.259 1.00 90.81 106 LEU A N 1
ATOM 837 C CA . LEU A 1 106 ? -2.032 3.531 5.163 1.00 90.81 106 LEU A CA 1
ATOM 838 C C . LEU A 1 106 ? -2.262 4.311 3.858 1.00 90.81 106 LEU A C 1
ATOM 840 O O . LEU A 1 106 ? -1.859 3.853 2.787 1.00 90.81 106 LEU A O 1
ATOM 844 N N . MET A 1 107 ? -2.830 5.511 3.939 1.00 94.00 107 MET A N 1
ATOM 845 C CA . MET A 1 107 ? -3.022 6.396 2.790 1.00 94.00 107 MET A CA 1
ATOM 846 C C . MET A 1 107 ? -1.693 6.864 2.200 1.00 94.00 107 MET A C 1
ATOM 848 O O . MET A 1 107 ? -1.523 6.851 0.981 1.00 94.00 107 MET A O 1
ATOM 852 N N . SER A 1 108 ? -0.708 7.195 3.037 1.00 93.06 108 SER A N 1
ATOM 853 C CA . SER A 1 108 ? 0.628 7.580 2.573 1.00 93.06 108 SER A CA 1
ATOM 854 C C . SER A 1 108 ? 1.302 6.453 1.777 1.00 93.06 108 SER A C 1
ATOM 856 O O . SER A 1 108 ? 1.954 6.703 0.760 1.00 93.06 108 SER A O 1
ATOM 858 N N . LEU A 1 109 ? 1.086 5.194 2.180 1.00 91.56 109 LEU A N 1
ATOM 859 C CA . LEU A 1 109 ? 1.575 4.017 1.465 1.00 91.56 109 LEU A CA 1
ATOM 860 C C . LEU A 1 109 ? 0.895 3.844 0.108 1.00 91.56 109 LEU A C 1
ATOM 862 O O . LEU A 1 109 ? 1.581 3.532 -0.866 1.00 91.56 109 LEU A O 1
ATOM 866 N N . LEU A 1 110 ? -0.418 4.075 0.025 1.00 91.44 110 LEU A N 1
ATOM 867 C CA . LEU A 1 110 ? -1.152 4.056 -1.243 1.00 91.44 110 LEU A CA 1
ATOM 868 C C . LEU A 1 110 ? -0.654 5.141 -2.197 1.00 91.44 110 LEU A C 1
ATOM 870 O O . LEU A 1 110 ? -0.354 4.840 -3.347 1.00 91.44 110 LEU A O 1
ATOM 874 N N . LEU A 1 111 ? -0.463 6.370 -1.718 1.00 90.06 111 LEU A N 1
ATOM 875 C CA . LEU A 1 111 ? 0.048 7.465 -2.549 1.00 90.06 111 LEU A CA 1
ATOM 876 C C . LEU A 1 111 ? 1.460 7.171 -3.077 1.00 90.06 111 LEU A C 1
ATOM 878 O O . LEU A 1 111 ? 1.750 7.366 -4.260 1.00 90.06 111 LEU A O 1
ATOM 882 N N . ARG A 1 112 ? 2.339 6.628 -2.224 1.00 89.50 112 ARG A N 1
ATOM 883 C CA . ARG A 1 112 ? 3.681 6.186 -2.640 1.00 89.50 112 ARG A CA 1
ATOM 884 C C . ARG A 1 112 ? 3.609 5.063 -3.671 1.00 89.50 112 ARG A C 1
ATOM 886 O O . ARG A 1 112 ? 4.416 5.034 -4.598 1.00 89.50 112 ARG A O 1
ATOM 893 N N . LEU A 1 113 ? 2.642 4.162 -3.542 1.00 90.06 113 LEU A N 1
ATOM 894 C CA . LEU A 1 113 ? 2.415 3.071 -4.481 1.00 90.06 113 LEU A CA 1
ATOM 895 C C . LEU A 1 113 ? 1.865 3.555 -5.833 1.00 90.06 113 LEU A C 1
ATOM 897 O O . LEU A 1 113 ? 2.283 3.048 -6.874 1.00 90.06 113 LEU A O 1
ATOM 901 N N . ASP A 1 114 ? 0.969 4.540 -5.830 1.00 87.19 114 ASP A N 1
ATOM 902 C CA . ASP A 1 114 ? 0.346 5.095 -7.038 1.00 87.19 114 ASP A CA 1
ATOM 903 C C . ASP A 1 114 ? 1.301 5.969 -7.848 1.00 87.19 114 ASP A C 1
ATOM 905 O O . ASP A 1 114 ? 1.182 6.047 -9.072 1.00 87.19 114 ASP A O 1
ATOM 909 N N . SER A 1 115 ? 2.327 6.529 -7.202 1.00 86.62 115 SER A N 1
ATOM 910 C CA . SER A 1 115 ? 3.422 7.207 -7.904 1.00 86.62 115 SER A CA 1
ATOM 911 C C . SER A 1 115 ? 4.211 6.279 -8.850 1.00 86.62 115 SER A C 1
ATOM 913 O O . SER A 1 115 ? 4.952 6.752 -9.714 1.00 86.62 115 SER A O 1
ATOM 915 N N . VAL A 1 116 ? 4.058 4.950 -8.724 1.00 84.62 116 VAL A N 1
ATOM 916 C CA . VAL A 1 116 ? 4.769 3.953 -9.534 1.00 84.62 116 VAL A CA 1
ATOM 917 C C . VAL A 1 116 ? 4.103 3.786 -10.915 1.00 84.62 116 VAL A C 1
ATOM 919 O O . VAL A 1 116 ? 2.979 3.268 -11.014 1.00 84.62 116 VAL A O 1
ATOM 922 N N . PRO A 1 117 ? 4.797 4.129 -12.021 1.00 76.75 117 PRO A N 1
ATOM 923 C CA . PRO A 1 117 ? 4.262 3.973 -13.370 1.00 76.75 117 PRO A CA 1
ATOM 924 C C . PRO A 1 117 ? 3.982 2.500 -13.704 1.00 76.75 117 PRO A C 1
ATOM 926 O O . PRO A 1 117 ? 4.836 1.627 -13.558 1.00 76.75 117 PRO A O 1
ATOM 929 N N . GLY A 1 118 ? 2.773 2.226 -14.200 1.00 75.44 118 GLY A N 1
ATOM 930 C CA . GLY A 1 118 ? 2.271 0.874 -14.481 1.00 75.44 118 GLY A CA 1
ATOM 931 C C . GLY A 1 118 ? 2.520 0.375 -15.905 1.00 75.44 118 GLY A C 1
ATOM 932 O O . GLY A 1 118 ? 1.660 -0.316 -16.443 1.00 75.44 118 GLY A O 1
ATOM 933 N N . SER A 1 119 ? 3.635 0.757 -16.538 1.00 73.94 119 SER A N 1
ATOM 934 C CA . SER A 1 119 ? 3.902 0.428 -17.950 1.00 73.94 119 SER A CA 1
ATOM 935 C C . SER A 1 119 ? 4.096 -1.068 -18.204 1.00 73.94 119 SER A C 1
ATOM 937 O O . SER A 1 119 ? 3.860 -1.534 -19.312 1.00 73.94 119 SER A O 1
ATOM 939 N N . ASP A 1 120 ? 4.546 -1.810 -17.191 1.00 82.44 120 ASP A N 1
ATOM 940 C CA . ASP A 1 120 ? 4.788 -3.246 -17.283 1.00 82.44 120 ASP A CA 1
ATOM 941 C C . ASP A 1 120 ? 3.648 -4.040 -16.612 1.00 82.44 120 ASP A C 1
ATOM 943 O O . ASP A 1 120 ? 3.237 -3.695 -15.494 1.00 82.44 120 ASP A O 1
ATOM 947 N N . PRO A 1 121 ? 3.121 -5.102 -17.252 1.00 83.75 121 PRO A N 1
ATOM 948 C CA . PRO A 1 121 ? 2.015 -5.884 -16.705 1.00 83.75 121 PRO A CA 1
ATOM 949 C C . PRO A 1 121 ? 2.341 -6.533 -15.351 1.00 83.75 121 PRO A C 1
ATOM 951 O O . PRO A 1 121 ? 1.447 -6.638 -14.510 1.00 83.75 121 PRO A O 1
ATOM 954 N N . THR A 1 122 ? 3.596 -6.917 -15.103 1.00 84.19 122 THR A N 1
ATOM 955 C CA . THR A 1 122 ? 4.018 -7.555 -13.845 1.00 84.19 122 THR A CA 1
ATOM 956 C C . THR A 1 122 ? 4.036 -6.557 -12.685 1.00 84.19 122 THR A C 1
ATOM 958 O O . THR A 1 122 ? 3.529 -6.842 -11.598 1.00 84.19 122 THR A O 1
ATOM 961 N N . ILE A 1 123 ? 4.515 -5.338 -12.946 1.00 85.75 123 ILE A N 1
ATOM 962 C CA . ILE A 1 123 ? 4.502 -4.213 -12.001 1.00 85.75 123 ILE A CA 1
ATOM 963 C C . ILE A 1 123 ? 3.063 -3.817 -11.685 1.00 85.75 123 ILE A C 1
ATOM 965 O O . ILE A 1 123 ? 2.719 -3.568 -10.530 1.00 85.75 123 ILE A O 1
ATOM 969 N N . ARG A 1 124 ? 2.200 -3.805 -12.705 1.00 88.81 124 ARG A N 1
ATOM 970 C CA . ARG A 1 124 ? 0.780 -3.499 -12.545 1.00 88.81 124 ARG A CA 1
ATOM 971 C C . ARG A 1 124 ? 0.073 -4.498 -11.627 1.00 88.81 124 ARG A C 1
ATOM 973 O O . ARG A 1 124 ? -0.704 -4.069 -10.776 1.00 88.81 124 ARG A O 1
ATOM 980 N N . GLU A 1 125 ? 0.344 -5.797 -11.758 1.00 87.06 125 GLU A N 1
ATOM 981 C CA . GLU A 1 125 ? -0.215 -6.806 -10.846 1.00 87.06 125 GLU A CA 1
ATOM 982 C C . GLU A 1 125 ? 0.341 -6.689 -9.426 1.00 87.06 125 GLU A C 1
ATOM 984 O O . GLU A 1 125 ? -0.424 -6.722 -8.461 1.00 87.06 125 GLU A O 1
ATOM 989 N N . ALA A 1 126 ? 1.650 -6.470 -9.278 1.00 86.19 126 ALA A N 1
ATOM 990 C CA . ALA A 1 126 ? 2.254 -6.257 -7.967 1.00 86.19 126 ALA A CA 1
ATOM 991 C C . ALA A 1 126 ? 1.637 -5.035 -7.261 1.00 86.19 126 ALA A C 1
ATOM 993 O O . ALA A 1 126 ? 1.244 -5.122 -6.097 1.00 86.19 126 ALA A O 1
ATOM 994 N N . ARG A 1 127 ? 1.448 -3.929 -7.992 1.00 89.56 127 ARG A N 1
ATOM 995 C CA . ARG A 1 127 ? 0.764 -2.728 -7.499 1.00 89.56 127 ARG A CA 1
ATOM 996 C C . ARG A 1 127 ? -0.665 -3.032 -7.053 1.00 89.56 127 ARG A C 1
ATOM 998 O O . ARG A 1 127 ? -1.051 -2.676 -5.945 1.00 89.56 127 ARG A O 1
ATOM 1005 N N . ARG A 1 128 ? -1.438 -3.744 -7.880 1.00 89.31 128 ARG A N 1
ATOM 1006 C CA . ARG A 1 128 ? -2.810 -4.159 -7.545 1.00 89.31 128 ARG A CA 1
ATOM 1007 C C . ARG A 1 128 ? -2.868 -4.998 -6.273 1.00 89.31 128 ARG A C 1
ATOM 1009 O O . ARG A 1 128 ? -3.747 -4.775 -5.448 1.00 89.31 128 ARG A O 1
ATOM 1016 N N . LYS A 1 129 ? -1.939 -5.940 -6.099 1.00 89.44 129 LYS A N 1
ATOM 1017 C CA . LYS A 1 129 ? -1.892 -6.798 -4.911 1.00 89.44 129 LYS A CA 1
ATOM 1018 C C . LYS A 1 129 ? -1.642 -5.990 -3.637 1.00 89.44 129 LYS A C 1
ATOM 1020 O O . LYS A 1 129 ? -2.363 -6.166 -2.659 1.00 89.44 129 LYS A O 1
ATOM 1025 N N . VAL A 1 130 ? -0.661 -5.085 -3.656 1.00 87.81 130 VAL A N 1
ATOM 1026 C CA . VAL A 1 130 ? -0.350 -4.238 -2.492 1.00 87.81 130 VAL A CA 1
ATOM 1027 C C . VAL A 1 130 ? -1.488 -3.256 -2.206 1.00 87.81 130 VAL A C 1
ATOM 1029 O O . VAL A 1 130 ? -1.877 -3.110 -1.053 1.00 87.81 130 VAL A O 1
ATOM 1032 N N . SER A 1 131 ? -2.087 -2.657 -3.238 1.00 90.25 131 SER A N 1
ATOM 1033 C CA . SER A 1 131 ? -3.243 -1.765 -3.087 1.00 90.25 131 SER A CA 1
ATOM 1034 C C . SER A 1 131 ? -4.425 -2.481 -2.421 1.00 90.25 131 SER A C 1
ATOM 1036 O O . SER A 1 131 ? -4.903 -2.022 -1.388 1.00 90.25 131 SER A O 1
ATOM 1038 N N . ARG A 1 132 ? -4.816 -3.671 -2.911 1.00 88.94 132 ARG A N 1
ATOM 1039 C CA . ARG A 1 132 ? -5.860 -4.498 -2.272 1.00 88.94 132 ARG A CA 1
ATOM 1040 C C . ARG A 1 132 ? -5.534 -4.825 -0.819 1.00 88.94 132 ARG A C 1
ATOM 1042 O O . ARG A 1 132 ? -6.422 -4.811 0.028 1.00 88.94 132 ARG A O 1
ATOM 1049 N N . ARG A 1 133 ? -4.264 -5.110 -0.521 1.00 88.31 133 ARG A N 1
ATOM 1050 C CA . ARG A 1 133 ? -3.824 -5.389 0.847 1.00 88.31 133 ARG A CA 1
ATOM 1051 C C . ARG A 1 133 ? -4.005 -4.179 1.758 1.00 88.31 133 ARG A C 1
ATOM 1053 O O . ARG A 1 133 ? -4.470 -4.356 2.878 1.00 88.31 133 ARG A O 1
ATOM 1060 N N . ILE A 1 134 ? -3.637 -2.986 1.294 1.00 89.50 134 ILE A N 1
ATOM 1061 C CA . ILE A 1 134 ? -3.768 -1.756 2.079 1.00 89.50 134 ILE A CA 1
ATOM 1062 C C . ILE A 1 134 ? -5.241 -1.402 2.298 1.00 89.50 134 ILE A C 1
ATOM 1064 O O . ILE A 1 134 ? -5.629 -1.179 3.441 1.00 89.50 134 ILE A O 1
ATOM 1068 N N . VAL A 1 135 ? -6.068 -1.464 1.252 1.00 88.44 135 VAL A N 1
ATOM 1069 C CA . VAL A 1 135 ? -7.519 -1.233 1.363 1.00 88.44 135 VAL A CA 1
ATOM 1070 C C . VAL A 1 135 ? -8.161 -2.221 2.338 1.00 88.44 135 VAL A C 1
ATOM 1072 O O . VAL A 1 135 ? -8.883 -1.816 3.242 1.00 88.44 135 VAL A O 1
ATOM 1075 N N . GLY A 1 136 ? -7.805 -3.506 2.267 1.00 87.19 136 GLY A N 1
ATOM 1076 C CA . GLY A 1 136 ? -8.302 -4.499 3.222 1.00 87.19 136 GLY A CA 1
ATOM 1077 C C . GLY A 1 136 ? -7.868 -4.251 4.675 1.00 87.19 136 GLY A C 1
ATOM 1078 O O . GLY A 1 136 ? -8.524 -4.733 5.593 1.00 87.19 136 GLY A O 1
ATOM 1079 N N . MET A 1 137 ? -6.773 -3.519 4.922 1.00 85.75 137 MET A N 1
ATOM 1080 C CA . MET A 1 137 ? -6.414 -3.072 6.276 1.00 85.75 137 MET A CA 1
ATOM 1081 C C . MET A 1 137 ? -7.240 -1.864 6.721 1.00 85.75 137 MET A C 1
ATOM 1083 O O . MET A 1 137 ? -7.581 -1.784 7.898 1.00 85.75 137 MET A O 1
ATOM 1087 N N . GLN A 1 138 ? -7.580 -0.958 5.800 1.00 89.31 138 GLN A N 1
ATOM 1088 C CA . GLN A 1 138 ? -8.475 0.169 6.078 1.00 89.31 138 GLN A CA 1
ATOM 1089 C C . GLN A 1 138 ? -9.869 -0.335 6.477 1.00 89.31 138 GLN A C 1
ATOM 1091 O O . GLN A 1 138 ? -10.352 0.032 7.540 1.00 89.31 138 GLN A O 1
ATOM 1096 N N . GLU A 1 139 ? -10.432 -1.301 5.742 1.00 86.81 13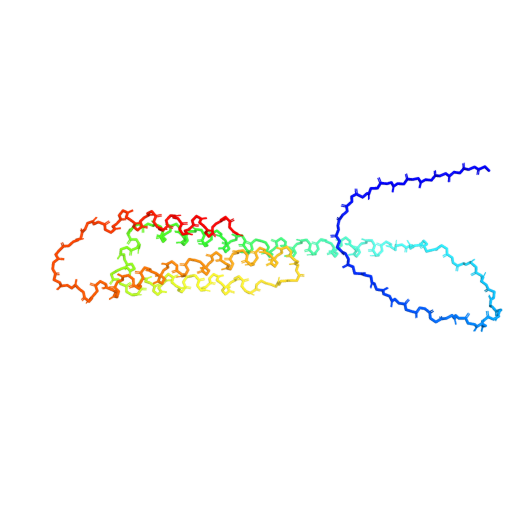9 GLU A N 1
ATOM 1097 C CA . GLU A 1 139 ? -11.715 -1.945 6.083 1.00 86.81 139 GLU A CA 1
ATOM 1098 C C . GLU A 1 139 ? -11.717 -2.557 7.497 1.00 86.81 139 GLU A C 1
ATOM 1100 O O . GLU A 1 139 ? -12.710 -2.496 8.226 1.00 86.81 139 GLU A O 1
ATOM 1105 N N . VAL A 1 140 ? -10.591 -3.153 7.907 1.00 83.81 140 VAL A N 1
ATOM 1106 C CA . VAL A 1 140 ? -10.430 -3.708 9.258 1.00 83.81 140 VAL A CA 1
ATOM 1107 C C . VAL A 1 140 ? -10.437 -2.605 10.314 1.00 83.81 140 VAL A C 1
ATOM 1109 O O . VAL A 1 140 ? -11.056 -2.792 11.359 1.00 83.81 140 VAL A O 1
ATOM 1112 N N . LEU A 1 141 ? -9.758 -1.482 10.066 1.00 84.38 141 LEU A N 1
ATOM 1113 C CA . LEU A 1 141 ? -9.762 -0.334 10.977 1.00 84.38 141 LEU A CA 1
ATOM 1114 C C . LEU A 1 141 ? -11.159 0.282 11.099 1.00 84.38 141 LEU A C 1
ATOM 1116 O O . LEU A 1 141 ? -11.595 0.563 12.214 1.00 84.38 141 LEU A O 1
ATOM 1120 N N . ASP A 1 142 ? -11.877 0.422 9.987 1.00 83.94 142 ASP A N 1
ATOM 1121 C CA . ASP A 1 142 ? -13.239 0.962 9.979 1.00 83.94 142 ASP A CA 1
ATOM 1122 C C . ASP A 1 142 ? -14.206 0.040 10.738 1.00 83.94 142 ASP A C 1
ATOM 1124 O O . ASP A 1 142 ? -14.948 0.503 11.601 1.00 83.94 142 ASP A O 1
ATOM 1128 N N . SER A 1 143 ? -14.083 -1.281 10.562 1.00 82.12 143 SER A N 1
ATOM 1129 C CA . SER A 1 143 ? -14.857 -2.273 11.332 1.00 82.12 143 SER A CA 1
ATOM 1130 C C . SER A 1 143 ? -14.577 -2.227 12.844 1.00 82.12 143 SER A C 1
ATOM 1132 O O . SER A 1 143 ? -15.420 -2.614 13.653 1.00 82.12 143 SER A O 1
ATOM 1134 N N . ILE A 1 144 ? -13.362 -1.835 13.254 1.00 78.06 144 ILE A N 1
ATOM 1135 C CA . ILE A 1 144 ? -13.018 -1.663 14.676 1.00 78.06 144 ILE A CA 1
ATOM 1136 C C . ILE A 1 144 ? -13.693 -0.409 15.236 1.00 78.06 144 ILE A C 1
ATOM 1138 O O . ILE A 1 144 ? -14.099 -0.433 16.399 1.00 78.06 144 ILE A O 1
ATOM 1142 N N . SER A 1 145 ? -13.799 0.648 14.426 1.00 73.75 145 SER A N 1
ATOM 1143 C CA . SER A 1 145 ? -14.449 1.909 14.788 1.00 73.75 145 SER A CA 1
ATOM 1144 C C . SER A 1 145 ? -15.954 1.740 14.957 1.00 73.75 145 SER A C 1
ATOM 1146 O O . SER A 1 145 ? -16.485 2.100 15.998 1.00 73.75 145 SER A O 1
ATOM 1148 N N . GLU A 1 146 ? -16.616 1.105 13.989 1.00 71.25 146 GLU A N 1
ATOM 1149 C CA . GLU A 1 146 ? -18.071 0.894 13.991 1.00 71.25 146 GLU A CA 1
ATOM 1150 C C . GLU A 1 146 ? -18.537 0.073 15.209 1.00 71.25 146 GLU A C 1
ATOM 1152 O O . GLU A 1 146 ? -19.585 0.320 15.798 1.00 71.25 146 GLU A O 1
ATOM 1157 N N . ALA A 1 147 ? -17.692 -0.849 15.685 1.00 65.69 147 ALA A N 1
ATOM 1158 C CA . ALA A 1 147 ? -17.949 -1.611 16.905 1.00 65.69 147 ALA A CA 1
ATOM 1159 C C . ALA A 1 147 ? -17.873 -0.788 18.207 1.00 65.69 147 ALA A C 1
ATOM 1161 O O . ALA A 1 147 ? -18.269 -1.299 19.253 1.00 65.69 147 ALA A O 1
ATOM 1162 N N . LYS A 1 148 ? -17.314 0.430 18.187 1.00 60.06 148 LYS A N 1
ATOM 1163 C CA . LYS A 1 148 ? -17.388 1.363 19.325 1.00 60.06 148 LYS A CA 1
ATOM 1164 C C . LYS A 1 148 ? -18.747 2.051 19.350 1.00 60.06 148 LYS A C 1
ATOM 1166 O O . LYS A 1 148 ? -19.334 2.162 20.419 1.00 60.06 148 LYS A O 1
ATOM 1171 N N . ASP A 1 149 ? -19.238 2.450 18.179 1.00 54.53 149 ASP A N 1
ATOM 1172 C CA . ASP A 1 149 ? -20.474 3.219 18.035 1.00 54.53 149 ASP A CA 1
ATOM 1173 C C . ASP A 1 149 ? -21.707 2.388 18.434 1.00 54.53 149 ASP A C 1
ATOM 1175 O O . ASP A 1 149 ? -22.591 2.891 19.124 1.00 54.53 149 ASP A O 1
ATOM 1179 N N . GLU A 1 150 ? -21.735 1.085 18.117 1.00 51.75 150 GLU A N 1
ATOM 1180 C CA . GLU A 1 150 ? -22.794 0.171 18.594 1.00 51.75 150 GLU A CA 1
ATOM 1181 C C . GLU A 1 150 ? -22.781 -0.014 20.122 1.00 51.75 150 GLU A C 1
ATOM 1183 O O . GLU A 1 150 ? -23.826 -0.191 20.749 1.00 51.75 150 GLU A O 1
ATOM 1188 N N . ASN A 1 151 ? -21.598 0.030 20.736 1.00 50.00 151 ASN A N 1
ATOM 1189 C CA . ASN A 1 151 ? -21.423 -0.193 22.170 1.00 50.00 151 ASN A CA 1
ATOM 1190 C C . ASN A 1 151 ? -21.798 1.038 23.009 1.00 50.00 151 ASN A C 1
ATOM 1192 O O . ASN A 1 151 ? -21.968 0.904 24.213 1.00 50.00 151 ASN A O 1
ATOM 1196 N N . GLN A 1 152 ? -21.940 2.207 22.379 1.00 44.25 152 GLN A N 1
ATOM 1197 C CA . GLN A 1 152 ? -22.336 3.459 23.022 1.00 44.25 152 GLN A CA 1
ATOM 1198 C C . GLN A 1 152 ? -23.866 3.594 23.181 1.00 44.25 152 GLN A C 1
ATOM 1200 O O . GLN A 1 152 ? -24.336 4.542 23.806 1.00 44.25 152 GLN A O 1
ATOM 1205 N N . TRP A 1 153 ? -24.656 2.660 22.624 1.00 44.12 153 TRP A N 1
ATOM 1206 C CA . TRP A 1 153 ? -26.128 2.673 22.694 1.00 44.12 153 TRP A CA 1
ATOM 1207 C C . TRP A 1 153 ? -26.726 1.637 23.672 1.00 44.12 153 TRP A C 1
ATOM 1209 O O . TRP A 1 153 ? -27.940 1.572 23.843 1.00 44.12 153 TRP A O 1
ATOM 1219 N N . TYR A 1 154 ? -25.894 0.865 24.373 1.00 45.50 154 TYR A N 1
ATOM 1220 C CA . TYR A 1 154 ? -26.314 0.007 25.487 1.00 45.50 154 TYR A CA 1
ATOM 1221 C C . TYR A 1 154 ? -25.278 0.088 26.612 1.00 45.50 154 TYR A C 1
ATOM 1223 O O . TYR A 1 154 ? -24.499 -0.839 26.810 1.00 45.50 154 TYR A O 1
ATOM 1231 N N . ASP A 1 155 ? -25.269 1.198 27.346 1.00 42.03 155 ASP A N 1
ATOM 1232 C CA . ASP A 1 155 ? -24.613 1.273 28.654 1.00 42.03 155 ASP A CA 1
ATOM 1233 C C . ASP A 1 155 ? -25.685 1.222 29.755 1.00 42.03 155 ASP A C 1
ATOM 1235 O O . ASP A 1 155 ? -25.996 2.214 30.401 1.00 42.03 155 ASP A O 1
ATOM 1239 N N . ASP A 1 156 ? -26.264 0.036 29.933 1.00 46.62 156 ASP A N 1
ATOM 1240 C CA . ASP A 1 156 ? -26.663 -0.501 31.236 1.00 46.62 156 ASP A CA 1
ATOM 1241 C C . ASP A 1 156 ? -26.493 -2.028 31.135 1.00 46.62 156 ASP A C 1
ATOM 1243 O O . ASP A 1 156 ? -26.935 -2.639 30.164 1.00 46.62 156 ASP A O 1
ATOM 1247 N N . GLU A 1 157 ? -25.834 -2.628 32.127 1.00 45.38 157 GLU A N 1
ATOM 1248 C CA . GLU A 1 157 ? -25.439 -4.047 32.262 1.00 45.38 157 GLU A CA 1
ATOM 1249 C C . GLU A 1 157 ? -24.035 -4.444 31.747 1.00 45.38 157 GLU A C 1
ATOM 1251 O O . GLU A 1 157 ? -23.718 -4.551 30.560 1.00 45.38 157 GLU A O 1
ATOM 1256 N N . GLY A 1 158 ? -23.163 -4.713 32.725 1.00 50.12 158 GLY A N 1
ATOM 1257 C CA . GLY A 1 158 ? -21.743 -4.994 32.568 1.00 50.12 158 GLY A CA 1
ATOM 1258 C C . GLY A 1 158 ? -21.410 -6.274 31.794 1.00 50.12 158 GLY A C 1
ATOM 1259 O O . GLY A 1 158 ? -21.920 -7.360 32.057 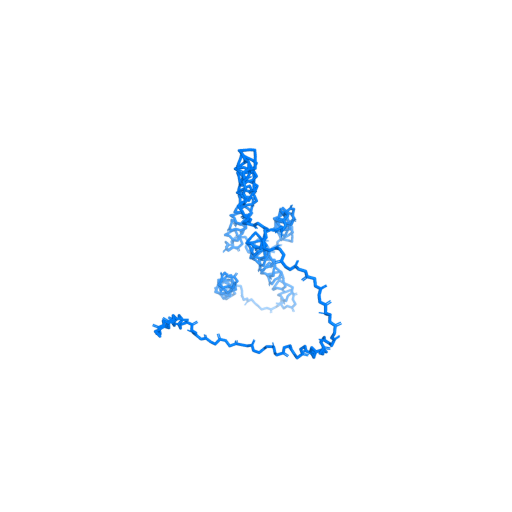1.00 50.12 158 GLY A O 1
ATOM 1260 N N . GLY A 1 159 ? -20.439 -6.165 30.881 1.00 44.03 159 GLY A N 1
ATOM 1261 C CA . GLY A 1 159 ? -19.985 -7.299 30.072 1.00 44.03 159 GLY A CA 1
ATOM 1262 C C . GLY A 1 159 ? -18.580 -7.168 29.479 1.00 44.03 159 GLY A C 1
ATOM 1263 O O . GLY A 1 159 ? -18.312 -7.700 28.400 1.00 44.03 159 GLY A O 1
ATOM 1264 N N . LEU A 1 160 ? -17.645 -6.480 30.141 1.00 46.88 160 LEU A N 1
ATOM 1265 C CA . LEU A 1 160 ? -16.298 -6.237 29.606 1.00 46.88 160 LEU A CA 1
ATOM 1266 C C . LEU A 1 160 ? -15.362 -7.455 29.754 1.00 46.88 160 LEU A C 1
ATOM 1268 O O . LEU A 1 160 ? -14.367 -7.376 30.458 1.00 46.88 160 LEU A O 1
ATOM 1272 N N . CYS A 1 161 ? -15.630 -8.591 29.098 1.00 43.31 161 CYS A N 1
ATOM 1273 C CA . CYS A 1 161 ? -14.640 -9.690 29.017 1.00 43.31 161 CYS A CA 1
ATOM 1274 C C . CYS A 1 161 ? -14.780 -10.646 27.814 1.00 43.31 161 CYS A C 1
ATOM 1276 O O . CYS A 1 161 ? -13.799 -11.290 27.430 1.00 43.31 161 CYS A O 1
ATOM 1278 N N . THR A 1 162 ? -15.945 -10.752 27.166 1.00 44.72 162 THR A N 1
ATOM 1279 C CA . THR A 1 162 ? -16.181 -11.786 26.131 1.00 44.72 162 THR A CA 1
ATOM 1280 C C . THR A 1 162 ? -15.751 -11.362 24.720 1.00 44.72 162 THR A C 1
ATOM 1282 O O . THR A 1 162 ? -15.404 -12.208 23.889 1.00 44.72 162 THR A O 1
ATOM 1285 N N . GLY A 1 163 ? -15.669 -10.055 24.449 1.00 45.78 163 GLY A N 1
ATOM 1286 C CA . GLY A 1 163 ? -15.301 -9.522 23.134 1.00 45.78 163 GLY A CA 1
ATOM 1287 C C . GLY A 1 163 ? -13.858 -9.837 22.713 1.00 45.78 163 GLY A C 1
ATOM 1288 O O . GLY A 1 163 ? -13.626 -10.285 21.587 1.00 45.78 163 GLY A O 1
ATOM 1289 N N . LYS A 1 164 ? -12.869 -9.657 23.603 1.00 48.47 164 LYS A N 1
ATOM 1290 C CA . LYS A 1 164 ? -11.427 -9.668 23.254 1.00 48.47 164 LYS A CA 1
ATOM 1291 C C . LYS A 1 164 ? -10.975 -10.945 22.523 1.00 48.47 164 LYS A C 1
ATOM 1293 O O . LYS A 1 164 ? -10.221 -10.880 21.553 1.00 48.47 164 LYS A O 1
ATOM 1298 N N . LYS A 1 165 ? -11.484 -12.121 22.916 1.00 47.91 165 LYS A N 1
ATOM 1299 C CA . LYS A 1 165 ? -11.115 -13.412 22.291 1.00 47.91 165 LYS A CA 1
ATOM 1300 C C . LYS A 1 165 ? -11.822 -13.659 20.951 1.00 47.91 165 LYS A C 1
ATOM 1302 O O . LYS A 1 165 ? -11.224 -14.251 20.049 1.00 47.91 165 LYS A O 1
ATOM 1307 N N . ARG A 1 166 ? -13.071 -13.197 20.798 1.00 53.22 166 ARG A N 1
ATOM 1308 C CA . ARG A 1 166 ? -13.843 -13.307 19.545 1.00 53.22 166 ARG A CA 1
ATOM 1309 C C . ARG A 1 166 ? -13.263 -12.394 18.464 1.00 53.22 166 ARG A C 1
ATOM 1311 O O . ARG A 1 166 ? -13.126 -12.826 17.320 1.00 53.22 166 ARG A O 1
ATOM 1318 N N . TRP A 1 167 ? -12.829 -11.192 18.846 1.00 58.56 167 TRP A N 1
ATOM 1319 C CA . TRP A 1 167 ? -12.197 -10.223 17.948 1.00 58.56 167 TRP A CA 1
ATOM 1320 C C . TRP A 1 167 ? -10.844 -10.698 17.422 1.00 58.56 167 TRP A C 1
ATOM 1322 O O . TRP A 1 167 ? -10.662 -10.691 16.211 1.00 58.56 167 TRP A O 1
ATOM 1332 N N . ARG A 1 168 ? -9.942 -11.235 18.259 1.00 55.97 168 ARG A N 1
ATOM 1333 C CA . ARG A 1 168 ? -8.663 -11.794 17.766 1.00 55.97 168 ARG A CA 1
ATOM 1334 C C . ARG A 1 168 ? -8.860 -12.905 16.727 1.00 55.97 168 ARG A C 1
ATOM 1336 O O . ARG A 1 168 ? -8.141 -12.938 15.732 1.00 55.97 168 ARG A O 1
ATOM 1343 N N . LYS A 1 169 ? -9.857 -13.784 16.911 1.00 60.47 169 LYS A N 1
ATOM 1344 C CA . LYS A 1 169 ? -10.193 -14.836 15.929 1.00 60.47 169 LYS A CA 1
ATOM 1345 C C . LYS A 1 169 ? -10.777 -14.260 14.634 1.00 60.47 169 LYS A C 1
ATOM 1347 O O . LYS A 1 169 ? -10.359 -14.675 13.555 1.00 60.47 169 LYS A O 1
ATOM 1352 N N . ARG A 1 170 ? -11.700 -13.293 14.726 1.00 62.34 170 ARG A N 1
ATOM 1353 C CA . ARG A 1 170 ? -12.272 -12.590 13.561 1.00 62.34 170 ARG A CA 1
ATOM 1354 C C . ARG A 1 170 ? -11.205 -11.814 12.786 1.00 62.34 170 ARG A C 1
ATOM 1356 O O . ARG A 1 170 ? -11.104 -12.000 11.581 1.00 62.34 170 ARG A O 1
ATOM 1363 N N . LEU A 1 171 ? -10.371 -11.036 13.475 1.00 62.22 171 LEU A N 1
ATOM 1364 C CA . LEU A 1 171 ? -9.277 -10.252 12.899 1.00 62.22 171 LEU A CA 1
ATOM 1365 C C . LEU A 1 171 ? -8.267 -11.161 12.190 1.00 62.22 171 LEU A C 1
ATOM 1367 O O . LEU A 1 171 ? -7.932 -10.933 11.032 1.00 62.22 171 LEU A O 1
ATOM 1371 N N . CYS A 1 172 ? -7.848 -12.251 12.844 1.00 58.62 172 CYS A N 1
ATOM 1372 C CA . CYS A 1 172 ? -6.956 -13.237 12.237 1.00 58.62 172 CYS A CA 1
ATOM 1373 C C . CYS A 1 172 ? -7.598 -13.887 10.998 1.00 58.62 172 CYS A C 1
ATOM 1375 O O . CYS A 1 172 ? -6.930 -14.058 9.984 1.00 58.62 172 CYS A O 1
ATOM 1377 N N . SER A 1 173 ? -8.907 -14.166 11.021 1.00 64.19 173 SER A N 1
ATOM 1378 C CA . SER A 1 173 ? -9.627 -14.699 9.858 1.00 64.19 173 SER A CA 1
ATOM 1379 C C . SER A 1 173 ? -9.736 -13.691 8.706 1.00 64.19 173 SER A C 1
ATOM 1381 O O . SER A 1 173 ? -9.485 -14.064 7.564 1.00 64.19 173 SER A O 1
ATOM 1383 N N . ILE A 1 174 ? -10.051 -12.421 8.981 1.00 62.06 174 ILE A N 1
ATOM 1384 C CA . ILE A 1 174 ? -10.167 -11.360 7.965 1.00 62.06 174 ILE A CA 1
ATOM 1385 C C . ILE A 1 174 ? -8.803 -11.091 7.322 1.00 62.06 174 ILE A C 1
ATOM 1387 O O . ILE A 1 174 ? -8.672 -11.099 6.099 1.00 62.06 174 ILE A O 1
ATOM 1391 N N . VAL A 1 175 ? -7.753 -10.957 8.135 1.00 59.66 175 VAL A N 1
ATOM 1392 C CA . VAL A 1 175 ? -6.392 -10.721 7.639 1.00 59.66 175 VAL A CA 1
ATOM 1393 C C . VAL A 1 175 ? -5.856 -11.916 6.843 1.00 59.66 175 VAL A C 1
ATOM 1395 O O . VAL A 1 175 ? -5.162 -11.715 5.840 1.00 59.66 175 VAL A O 1
ATOM 1398 N N . LYS A 1 176 ? -6.187 -13.149 7.256 1.00 59.56 176 LYS A N 1
ATOM 1399 C CA . LYS A 1 176 ? -5.810 -14.380 6.543 1.00 59.56 176 LYS A CA 1
ATOM 1400 C C . LYS A 1 176 ? -6.545 -14.501 5.203 1.00 59.56 176 LYS A C 1
ATOM 1402 O O . LYS A 1 176 ? -5.894 -14.693 4.182 1.00 59.56 176 LYS A O 1
ATOM 1407 N N . LYS A 1 177 ? -7.857 -14.233 5.171 1.00 60.56 177 LYS A N 1
ATOM 1408 C CA . LYS A 1 177 ? -8.660 -14.177 3.932 1.00 60.56 177 LYS A CA 1
ATOM 1409 C C . LYS A 1 177 ? -8.181 -13.105 2.944 1.00 60.56 177 LYS A C 1
ATOM 1411 O O . LYS A 1 177 ? -8.282 -13.315 1.741 1.00 60.56 177 LYS A O 1
ATOM 1416 N N . ASN A 1 178 ? -7.642 -11.987 3.436 1.00 52.91 178 ASN A N 1
ATOM 1417 C CA . ASN A 1 178 ? -7.079 -10.914 2.608 1.00 52.91 178 ASN A CA 1
ATOM 1418 C C . ASN A 1 178 ? -5.617 -11.160 2.175 1.00 52.91 178 ASN A C 1
ATOM 1420 O O . ASN A 1 178 ? -5.041 -10.309 1.499 1.00 52.91 178 ASN A O 1
ATOM 1424 N N . LEU A 1 179 ? -4.965 -12.255 2.607 1.00 48.66 179 LEU A N 1
ATOM 1425 C CA . LEU A 1 179 ? -3.584 -12.613 2.219 1.00 48.66 179 LEU A CA 1
ATOM 1426 C C . LEU A 1 179 ? -3.545 -13.712 1.139 1.00 48.66 179 LEU A C 1
ATOM 1428 O O . LEU A 1 179 ? -2.574 -13.797 0.390 1.00 48.66 179 LEU A O 1
ATOM 1432 N N . GLU A 1 180 ? -4.596 -14.532 1.062 1.00 50.16 180 GLU A N 1
ATOM 1433 C CA . GLU A 1 180 ? -4.732 -15.676 0.142 1.00 50.16 180 GLU A CA 1
ATOM 1434 C C . GLU A 1 180 ? -5.472 -15.342 -1.175 1.00 50.16 180 GLU A C 1
ATOM 1436 O O . GLU A 1 180 ? -5.696 -16.236 -1.988 1.00 50.16 180 GLU A O 1
ATOM 1441 N N . LYS A 1 181 ? -5.826 -14.071 -1.411 1.00 44.59 181 LYS A N 1
ATOM 1442 C CA . LYS A 1 181 ? -6.391 -13.557 -2.676 1.00 44.59 181 LYS A CA 1
ATOM 1443 C C . LYS A 1 181 ? -5.376 -12.696 -3.431 1.00 44.59 181 LYS A C 1
ATOM 1445 O O . LYS A 1 181 ? -5.422 -12.691 -4.679 1.00 44.59 181 LYS A O 1
#

Secondary structure (DSSP, 8-state):
--------------------------------------------HHHHHHHHHHHHHHHHHHHHHHHHHHHHHHHHHHHHHHHTSHHHHHHHTT-HHHHHHHHHHHHHHHHHHHTS---SHHHHHHHHHHHHHHHHHHHHHHHHHHHHHGGGG--SS--TTSHHHHHHHHHHHHHHHTT--

Radius of gyration: 30.26 Å; chains: 1; bounding box: 54×50×98 Å

Sequence (181 aa):
MATEVTLSIGPLRSLQTWKFKLTKPENLKHLPVTASSHFHSNISSADTAAARIQSGYRSHKIRGLYKTISSVHQEANRAQSTIQRQETVDAIRSDEKERLRMNETLMSLLLRLDSVPGSDPTIREARRKVSRRIVGMQEVLDSISEAKDENQWYDDEGGLCTGKKRWRKRLCSIVKKNLEK

Organism: Brassica carinata (NCBI:txid52824)

Foldseek 3Di:
DDDDDDDDDDDDDDDDDDPDPDDDDPDDPDDDPPDDDPPPVPCDPVNVVVVVVVVVVVVVLVVVLVVLLVVLLVLLVVLLVQCLDPVLLVVLLVDVVSLVVSVVSLVVSLVSLVVRDPPDVVSVVSSVLSNLLSVLVNVLSVVSVVVSVVVVVDPDDDDPDPPSVVSSVVSCVSNVVSNVD

InterPro domains:
  IPR003103 BAG domain [PF02179] (69-143)
  IPR003103 BAG domain [PS51035] (68-145)
  IPR003103 BAG domain [SM00264] (68-145)
  IPR036533 BAG domain superfamily [G3DSA:1.20.58.120] (35-149)
  IPR040400 BAG family molecular chaperone regulator 5/6/7/8 [PTHR33322] (42-148)